Protein AF-A0A1I7V676-F1 (afdb_monomer_lite)

Organism: Loa loa (NCBI:txid7209)

Radius of gyration: 14.12 Å; chains: 1; bounding box: 44×16×30 Å

pLDDT: mean 95.31, std 5.46, range [66.5, 98.44]

Structure (mmCIF, N/CA/C/O backbone):
data_AF-A0A1I7V676-F1
#
_entry.id   AF-A0A1I7V676-F1
#
loop_
_atom_site.group_PDB
_atom_site.id
_atom_site.type_symbol
_atom_site.label_atom_id
_atom_site.label_alt_id
_atom_site.label_comp_id
_atom_site.label_asym_id
_atom_site.label_entity_id
_atom_site.label_seq_id
_atom_site.pdbx_PDB_ins_code
_atom_site.Cartn_x
_atom_site.Cartn_y
_atom_site.Cartn_z
_atom_site.occupancy
_atom_site.B_iso_or_equiv
_atom_site.auth_seq_id
_atom_site.auth_comp_id
_atom_site.auth_asym_id
_atom_site.auth_atom_id
_atom_site.pdbx_PDB_model_num
ATOM 1 N N . GLY A 1 1 ? 4.152 -9.562 -4.240 1.00 83.50 1 GLY A N 1
ATOM 2 C CA . GLY A 1 1 ? 3.418 -9.036 -5.399 1.00 83.50 1 GLY A CA 1
ATOM 3 C C . GLY A 1 1 ? 2.116 -8.577 -4.825 1.00 83.50 1 GLY A C 1
ATOM 4 O O . GLY A 1 1 ? 1.337 -9.427 -4.428 1.00 83.50 1 GLY A O 1
ATOM 5 N N . ASP A 1 2 ? 1.969 -7.266 -4.661 1.00 93.31 2 ASP A N 1
ATOM 6 C CA . ASP A 1 2 ? 1.096 -6.721 -3.608 1.00 93.31 2 ASP A CA 1
ATOM 7 C C . ASP A 1 2 ? -0.125 -5.992 -4.189 1.00 93.31 2 ASP A C 1
ATOM 9 O O . ASP A 1 2 ? -0.961 -5.468 -3.455 1.00 93.31 2 A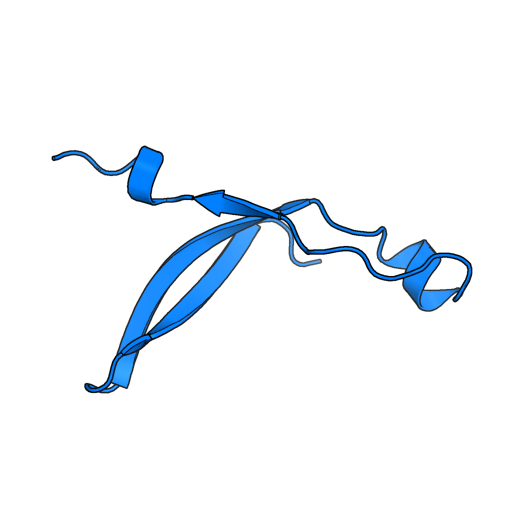SP A O 1
ATOM 13 N N . SER A 1 3 ? -0.234 -5.969 -5.524 1.00 95.75 3 SER A N 1
ATOM 14 C CA . SER A 1 3 ? -1.406 -5.463 -6.240 1.00 95.75 3 SER A CA 1
ATOM 15 C C . SER A 1 3 ? -2.658 -6.226 -5.798 1.00 95.75 3 SER A C 1
ATOM 17 O O . SER A 1 3 ? -2.622 -7.446 -5.637 1.00 95.75 3 SER A O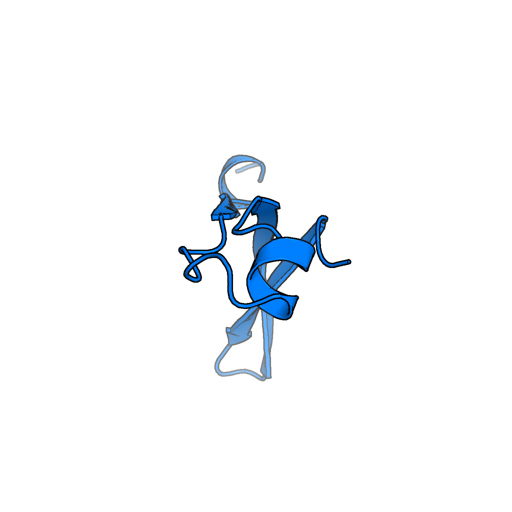 1
ATOM 19 N N . GLY A 1 4 ? -3.748 -5.499 -5.553 1.00 97.50 4 GLY A N 1
ATOM 20 C CA . GLY A 1 4 ? -4.971 -6.043 -4.960 1.00 97.50 4 GLY A CA 1
ATOM 21 C C . GLY A 1 4 ? -4.969 -6.121 -3.425 1.00 97.50 4 GLY A C 1
ATOM 22 O O . GLY A 1 4 ? -6.017 -6.381 -2.840 1.00 97.50 4 GLY A O 1
ATOM 23 N N . GLY A 1 5 ? -3.841 -5.868 -2.750 1.00 97.50 5 GLY A N 1
ATOM 24 C CA . GLY A 1 5 ? -3.755 -5.850 -1.285 1.00 97.50 5 GLY A CA 1
ATOM 25 C C . GLY A 1 5 ? -4.482 -4.663 -0.639 1.00 97.50 5 GLY A C 1
ATOM 26 O O . GLY A 1 5 ? -4.610 -3.597 -1.237 1.00 97.50 5 GLY A O 1
ATOM 27 N N . GLY A 1 6 ? -4.961 -4.823 0.596 1.00 97.38 6 GLY A N 1
ATOM 28 C CA . GLY A 1 6 ? -5.717 -3.783 1.300 1.00 97.38 6 GLY A CA 1
ATOM 29 C C . GLY A 1 6 ? -4.844 -2.726 1.985 1.00 97.38 6 GLY A C 1
ATOM 30 O O . GLY A 1 6 ? -3.930 -3.061 2.736 1.00 97.38 6 GLY A O 1
ATOM 31 N N . LEU A 1 7 ? -5.181 -1.446 1.810 1.00 97.81 7 LEU A N 1
ATOM 32 C CA . LEU A 1 7 ? -4.771 -0.371 2.713 1.00 97.81 7 LEU A CA 1
ATOM 33 C C . LEU A 1 7 ? -5.663 -0.426 3.955 1.00 97.81 7 LEU A C 1
ATOM 35 O O . LEU A 1 7 ? -6.822 -0.003 3.916 1.00 97.81 7 LEU A O 1
ATOM 39 N N . MET A 1 8 ? -5.114 -0.969 5.037 1.00 97.81 8 MET A N 1
ATOM 40 C CA . MET A 1 8 ? -5.832 -1.224 6.282 1.00 97.81 8 MET A CA 1
ATOM 41 C C . MET A 1 8 ? -5.415 -0.231 7.368 1.00 97.81 8 MET A C 1
ATOM 43 O O . MET A 1 8 ? -4.232 0.069 7.520 1.00 97.81 8 MET A O 1
ATOM 47 N N . VAL A 1 9 ? -6.372 0.231 8.169 1.00 97.88 9 VAL A N 1
ATOM 48 C CA . VAL A 1 9 ? -6.114 1.022 9.382 1.00 97.88 9 VAL A CA 1
ATOM 49 C C . VAL A 1 9 ? -6.758 0.330 10.572 1.00 97.88 9 VAL A C 1
ATOM 51 O O . VAL A 1 9 ? -7.902 -0.119 10.491 1.00 97.88 9 VAL A O 1
ATOM 54 N N . GLN A 1 10 ? -6.030 0.248 11.683 1.00 98.44 10 GLN A N 1
ATOM 55 C CA . GLN A 1 10 ? -6.576 -0.266 12.930 1.00 98.44 10 GLN A CA 1
ATOM 56 C C . GLN A 1 10 ? -7.290 0.856 13.691 1.00 98.44 10 GLN A C 1
ATOM 58 O O . GLN A 1 10 ? -6.745 1.938 13.902 1.00 98.44 10 GLN A O 1
ATOM 63 N N . LEU A 1 11 ? -8.529 0.597 14.096 1.00 98.12 11 LEU A N 1
ATOM 64 C CA . LEU A 1 11 ? -9.334 1.495 14.913 1.00 98.12 11 LEU A CA 1
ATOM 65 C C . LEU A 1 11 ? -8.937 1.380 16.389 1.00 98.12 11 LEU A C 1
ATOM 67 O O . LEU A 1 11 ? -8.403 0.363 16.828 1.00 98.12 11 LEU A O 1
ATOM 71 N N . HIS A 1 12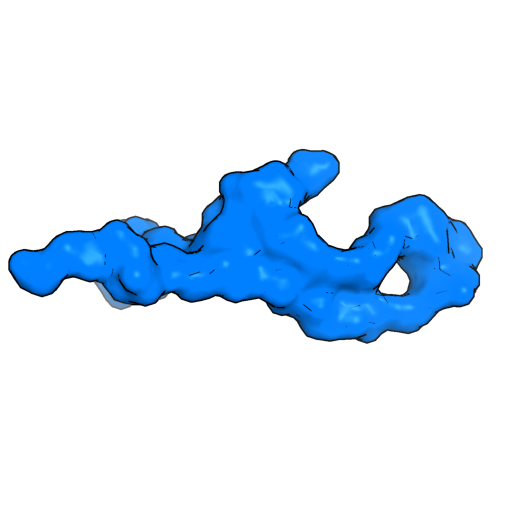 ? -9.300 2.385 17.190 1.00 97.62 12 HIS A N 1
ATOM 72 C CA . HIS A 1 12 ? -9.037 2.411 18.636 1.00 97.62 12 HIS A CA 1
ATOM 73 C C . HIS A 1 12 ? -9.609 1.200 19.403 1.00 97.62 12 HIS A C 1
ATOM 75 O O . HIS A 1 12 ? -9.158 0.902 20.503 1.00 97.62 12 HIS A O 1
ATOM 81 N N . ASN A 1 13 ? -10.603 0.500 18.840 1.00 97.69 13 ASN A N 1
ATOM 82 C CA . ASN A 1 13 ? -11.198 -0.706 19.419 1.00 97.69 13 ASN A CA 1
ATOM 83 C C . ASN A 1 13 ? -10.599 -2.021 18.881 1.00 97.69 13 ASN A C 1
ATOM 85 O O . ASN A 1 13 ? -11.204 -3.079 19.034 1.00 97.69 13 ASN A O 1
ATOM 89 N N . GLY A 1 14 ? -9.448 -1.958 18.209 1.00 98.25 14 GLY A N 1
ATOM 90 C CA . GLY A 1 14 ? -8.697 -3.117 17.723 1.00 98.25 14 GLY A CA 1
ATOM 91 C C . GLY A 1 14 ? -9.188 -3.712 16.399 1.00 98.25 14 GLY A C 1
ATOM 92 O O . GLY A 1 14 ? -8.477 -4.531 15.814 1.00 98.25 14 GLY A O 1
ATOM 93 N N . ARG A 1 15 ? -10.355 -3.296 15.888 1.00 98.06 15 ARG A N 1
ATOM 94 C CA . ARG A 1 15 ? -10.858 -3.722 14.570 1.00 98.06 15 ARG A CA 1
ATOM 95 C C . ARG A 1 15 ? -10.076 -3.065 13.435 1.00 98.06 15 ARG A C 1
ATOM 97 O O . ARG A 1 15 ? -9.576 -1.955 13.582 1.00 98.06 15 ARG A O 1
ATOM 104 N N . TRP A 1 16 ? -10.051 -3.722 12.282 1.00 98.06 16 TRP A N 1
ATOM 105 C CA . TRP A 1 16 ? -9.392 -3.226 11.077 1.00 98.06 16 TRP A CA 1
ATOM 106 C C . TRP A 1 16 ? -10.410 -2.722 10.057 1.00 98.06 16 TRP A C 1
ATOM 108 O O . TRP A 1 16 ? -11.408 -3.388 9.790 1.00 98.06 16 TRP A O 1
ATOM 118 N N . LEU A 1 17 ? -10.144 -1.551 9.485 1.00 97.56 17 LEU A N 1
ATOM 119 C CA . LEU A 1 17 ? -10.943 -0.934 8.432 1.00 97.56 17 LEU A CA 1
ATOM 120 C C . LEU A 1 17 ? -10.155 -0.934 7.119 1.00 97.56 17 LEU A C 1
ATOM 122 O O . LEU A 1 17 ? -9.016 -0.467 7.083 1.00 97.56 17 LEU A O 1
ATOM 126 N N . LEU A 1 18 ? -10.776 -1.432 6.048 1.00 97.75 18 LEU A N 1
ATOM 127 C CA . LEU A 1 18 ? -10.247 -1.357 4.687 1.00 97.75 18 LEU A CA 1
ATOM 128 C C . LEU A 1 18 ? -10.584 0.012 4.089 1.00 97.75 18 LEU A C 1
ATOM 130 O O . LEU A 1 18 ? -11.757 0.350 3.949 1.00 97.75 18 LEU A O 1
ATOM 134 N N . LEU A 1 19 ? -9.565 0.793 3.732 1.00 97.88 19 LEU A N 1
ATOM 135 C CA . LEU A 1 19 ? -9.726 2.120 3.124 1.00 97.88 19 LEU A CA 1
ATOM 136 C C . LEU A 1 19 ? -9.46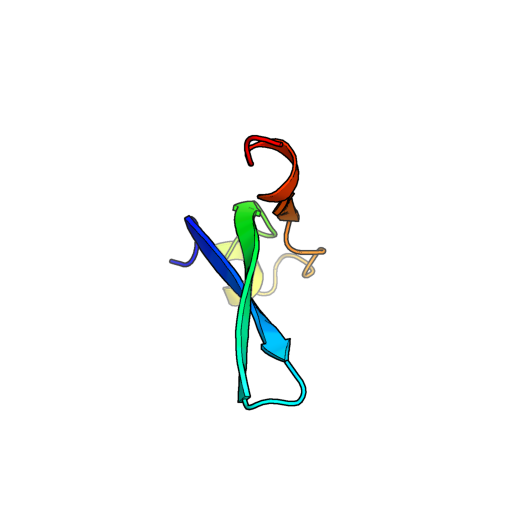0 2.125 1.618 1.00 97.88 19 LEU A C 1
ATOM 138 O O . LEU A 1 19 ? -10.008 2.955 0.889 1.00 97.88 19 LEU A O 1
ATOM 142 N N . GLY A 1 20 ? -8.619 1.214 1.137 1.00 98.12 20 GLY A N 1
ATOM 143 C CA . GLY A 1 20 ? -8.245 1.181 -0.267 1.00 98.12 20 GLY A CA 1
ATOM 144 C C . GLY A 1 20 ? -7.693 -0.157 -0.724 1.00 98.12 20 GLY A C 1
ATOM 145 O O . GLY A 1 20 ? -7.326 -0.990 0.096 1.00 98.12 20 GLY A O 1
ATOM 146 N N . VAL A 1 21 ? -7.611 -0.346 -2.037 1.00 98.19 21 VAL A N 1
ATOM 147 C CA . VAL A 1 21 ? -7.014 -1.531 -2.674 1.00 98.19 21 VAL A CA 1
ATOM 148 C C . VAL A 1 21 ? -5.790 -1.100 -3.476 1.00 98.19 21 VAL A C 1
ATOM 150 O O . VAL A 1 21 ? -5.878 -0.161 -4.265 1.00 98.19 21 VAL A O 1
ATOM 153 N N . ALA A 1 22 ? -4.644 -1.745 -3.267 1.00 97.81 22 ALA A N 1
ATOM 154 C CA . ALA A 1 22 ? -3.380 -1.417 -3.915 1.00 97.81 22 ALA A CA 1
ATOM 155 C C . ALA A 1 22 ? -3.522 -1.538 -5.434 1.00 97.81 22 ALA A C 1
ATOM 157 O O . ALA A 1 22 ? -3.821 -2.615 -5.952 1.00 97.81 22 ALA A O 1
ATOM 158 N N . SER A 1 23 ? -3.306 -0.426 -6.136 1.00 96.88 23 SER A N 1
ATOM 159 C CA . SER A 1 23 ? -3.494 -0.341 -7.583 1.00 96.88 23 SER A CA 1
ATOM 160 C C . SER A 1 23 ? -2.142 -0.330 -8.290 1.00 96.88 23 SER A C 1
ATOM 162 O O . SER A 1 23 ? -1.736 -1.338 -8.867 1.00 96.88 23 SER A O 1
ATOM 164 N N . TYR A 1 24 ? -1.387 0.763 -8.159 1.00 95.88 24 TYR A N 1
ATOM 165 C CA . TYR A 1 24 ? -0.073 0.907 -8.781 1.00 95.88 24 TYR A CA 1
ATOM 166 C C . TYR A 1 24 ? 0.879 1.742 -7.922 1.00 95.88 24 TYR A C 1
ATOM 168 O O . TYR A 1 24 ? 0.468 2.508 -7.051 1.00 95.88 24 TYR A O 1
ATOM 176 N N . GLY A 1 25 ? 2.172 1.579 -8.177 1.00 94.50 25 GLY A N 1
ATOM 177 C CA . GLY A 1 25 ? 3.252 2.294 -7.507 1.00 94.50 25 GLY A CA 1
ATOM 178 C C . GLY A 1 25 ? 4.543 2.176 -8.313 1.00 94.50 25 GLY A C 1
ATOM 179 O O . GLY A 1 25 ? 4.527 1.733 -9.465 1.00 94.50 25 GLY A O 1
ATOM 180 N N . SER A 1 26 ? 5.668 2.566 -7.715 1.00 95.44 26 SER A N 1
ATOM 181 C CA . SER A 1 26 ? 6.986 2.374 -8.333 1.00 95.44 26 SER A CA 1
ATOM 182 C C . SER A 1 26 ? 7.246 0.899 -8.661 1.00 95.44 26 SER A C 1
ATOM 184 O O . SER A 1 26 ? 6.826 0.004 -7.927 1.00 95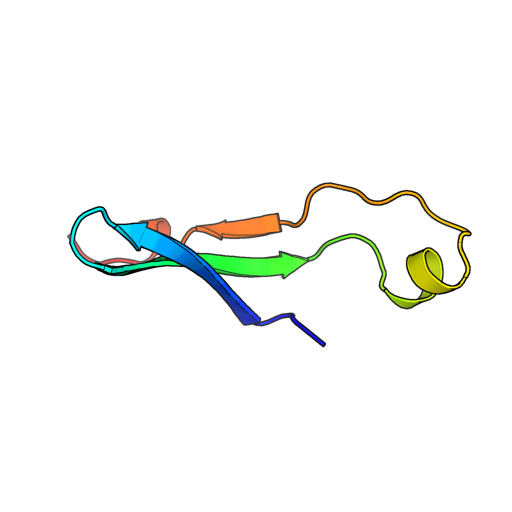.44 26 SER A O 1
ATOM 186 N N . SER A 1 27 ? 7.970 0.628 -9.753 1.00 94.06 27 SER A N 1
ATOM 187 C CA . SER A 1 27 ? 8.227 -0.758 -10.154 1.00 94.06 27 SER A CA 1
ATOM 188 C C . SER A 1 27 ? 9.191 -1.449 -9.186 1.00 94.06 27 SER A C 1
ATOM 190 O O . SER A 1 27 ? 10.256 -0.927 -8.844 1.00 94.06 27 SER A O 1
ATOM 192 N N . CYS A 1 28 ? 8.795 -2.639 -8.731 1.00 94.19 28 CYS A N 1
ATOM 193 C CA . CYS A 1 28 ? 9.525 -3.391 -7.714 1.00 94.19 28 CYS A CA 1
ATOM 194 C C . CYS A 1 28 ? 10.944 -3.748 -8.186 1.00 94.19 28 CYS A C 1
ATOM 196 O O . CYS A 1 28 ? 11.913 -3.567 -7.453 1.00 94.19 28 CYS A O 1
ATOM 198 N N . ASP A 1 29 ? 11.095 -4.162 -9.443 1.00 96.50 29 ASP A N 1
ATOM 199 C CA . ASP A 1 29 ? 12.382 -4.525 -10.035 1.00 96.50 29 ASP A CA 1
ATOM 200 C C . ASP A 1 29 ? 13.360 -3.341 -10.105 1.00 96.50 29 ASP A C 1
ATOM 202 O O . ASP A 1 29 ? 14.545 -3.503 -9.805 1.00 96.50 29 ASP A O 1
ATOM 206 N N . LYS A 1 30 ? 12.882 -2.139 -10.448 1.00 96.69 30 LYS A N 1
ATOM 207 C CA . LYS A 1 30 ? 13.720 -0.934 -10.512 1.00 96.69 30 LYS A CA 1
ATOM 208 C C . LYS A 1 30 ? 14.137 -0.453 -9.128 1.00 96.69 30 LYS A C 1
ATOM 210 O O . LYS A 1 30 ? 15.275 -0.011 -8.966 1.00 96.69 30 LYS A O 1
ATOM 215 N N . LEU A 1 31 ? 13.251 -0.565 -8.137 1.00 95.75 31 LEU A N 1
ATOM 216 C CA . LEU A 1 31 ? 13.574 -0.263 -6.742 1.00 95.75 31 LEU A CA 1
ATOM 217 C C . LEU A 1 31 ? 14.630 -1.228 -6.191 1.00 95.75 31 LEU A C 1
ATOM 219 O O . LEU A 1 31 ? 15.620 -0.782 -5.617 1.00 95.75 31 LEU A O 1
ATOM 223 N N . LEU A 1 32 ? 14.478 -2.535 -6.434 1.00 96.00 32 LEU A N 1
ATOM 224 C CA . LEU A 1 32 ? 15.446 -3.555 -6.010 1.00 96.00 32 LEU A CA 1
ATOM 225 C C . LEU A 1 32 ? 16.822 -3.349 -6.651 1.00 96.00 32 LEU A C 1
ATOM 227 O O . LEU A 1 32 ? 17.849 -3.482 -5.988 1.00 96.00 32 LEU A O 1
ATOM 231 N N . LYS A 1 33 ? 16.844 -2.963 -7.929 1.00 98.06 33 LYS A N 1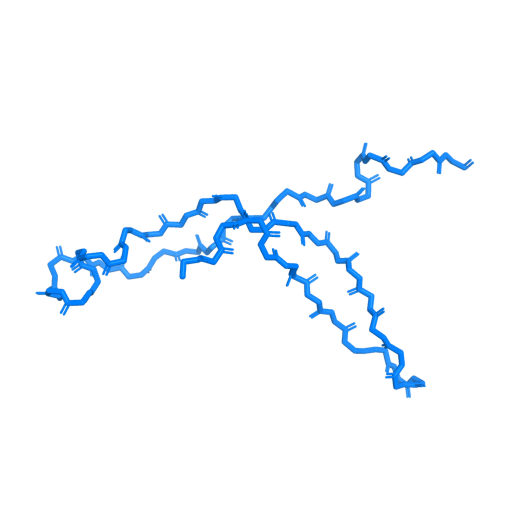
ATOM 232 C CA . LYS A 1 33 ? 18.069 -2.604 -8.656 1.00 98.06 33 LYS A CA 1
ATOM 233 C C . LYS A 1 33 ? 18.607 -1.213 -8.297 1.00 98.06 33 LYS A C 1
ATOM 235 O O . LYS A 1 33 ? 19.656 -0.838 -8.808 1.00 98.06 33 LYS A O 1
ATOM 240 N N . LYS A 1 34 ? 17.918 -0.451 -7.438 1.00 96.56 34 LYS A N 1
ATOM 241 C CA . LYS A 1 34 ? 18.269 0.922 -7.028 1.00 96.56 34 LYS A CA 1
ATOM 242 C C . LYS A 1 34 ? 18.426 1.900 -8.202 1.00 96.56 34 LYS A C 1
ATOM 244 O O . LYS A 1 34 ? 19.205 2.844 -8.128 1.00 96.56 34 LYS A O 1
ATOM 249 N N . ILE A 1 35 ? 17.671 1.686 -9.281 1.00 97.62 35 ILE A N 1
ATOM 250 C CA . ILE A 1 35 ? 17.681 2.527 -10.495 1.00 97.62 35 ILE A CA 1
ATOM 251 C C . ILE A 1 35 ? 16.444 3.429 -10.610 1.00 97.62 35 ILE A C 1
ATOM 253 O O . ILE A 1 35 ? 16.258 4.108 -11.616 1.00 97.62 35 ILE A O 1
ATOM 257 N N . ALA A 1 36 ? 15.578 3.431 -9.598 1.00 95.00 36 ALA A N 1
ATOM 258 C CA . ALA A 1 36 ? 14.443 4.337 -9.487 1.00 95.00 36 ALA A CA 1
ATOM 259 C C . ALA A 1 36 ? 14.247 4.767 -8.032 1.00 95.00 36 ALA A C 1
ATOM 261 O O . ALA A 1 36 ? 14.641 4.059 -7.105 1.00 95.00 36 ALA A O 1
ATOM 262 N N . GLN A 1 37 ? 13.604 5.917 -7.846 1.00 95.62 37 GLN A N 1
ATOM 263 C CA . GLN A 1 37 ? 13.200 6.402 -6.531 1.00 95.62 37 GLN A CA 1
ATOM 264 C C . GLN A 1 37 ? 11.789 5.893 -6.182 1.00 95.62 37 GLN A C 1
ATOM 266 O O . GLN A 1 37 ? 10.951 5.720 -7.079 1.00 95.62 37 GLN A O 1
ATOM 271 N N . PRO A 1 38 ? 11.504 5.627 -4.896 1.00 93.69 38 PRO A N 1
ATOM 272 C CA . PRO A 1 38 ? 10.159 5.283 -4.462 1.00 93.69 38 PRO A CA 1
ATOM 273 C C . PRO A 1 38 ? 9.234 6.497 -4.603 1.00 93.69 38 PRO A C 1
ATOM 275 O O . PRO A 1 38 ? 9.539 7.586 -4.125 1.00 93.69 38 PRO A O 1
ATOM 278 N N . LEU A 1 39 ? 8.098 6.293 -5.263 1.00 93.88 39 LEU A N 1
ATOM 279 C CA . LEU A 1 39 ? 6.987 7.236 -5.323 1.00 93.88 39 LEU A CA 1
ATOM 280 C C . LEU A 1 39 ? 5.880 6.774 -4.374 1.00 93.88 39 LEU A C 1
ATOM 282 O O . LEU A 1 39 ? 5.896 5.644 -3.881 1.00 93.88 39 LEU A O 1
ATOM 286 N N . ALA A 1 40 ? 4.901 7.645 -4.137 1.00 94.56 40 ALA A N 1
ATOM 287 C CA . ALA A 1 40 ? 3.716 7.279 -3.375 1.00 94.56 40 ALA A CA 1
ATOM 288 C C . ALA A 1 40 ? 3.000 6.075 -4.012 1.00 94.56 40 ALA A C 1
ATOM 290 O O . ALA A 1 40 ? 2.774 6.031 -5.223 1.00 94.56 40 ALA A O 1
ATOM 291 N N . GLN A 1 41 ? 2.625 5.108 -3.175 1.00 95.25 41 GLN A N 1
ATOM 292 C CA . GLN A 1 41 ? 1.772 3.997 -3.577 1.00 95.25 41 GLN A CA 1
ATOM 293 C C . GLN A 1 41 ? 0.335 4.501 -3.733 1.00 95.25 41 GLN A C 1
ATOM 295 O O . GLN A 1 41 ? -0.195 5.169 -2.843 1.00 95.25 41 GLN A O 1
ATOM 300 N N . VAL A 1 42 ? -0.300 4.162 -4.851 1.00 97.38 42 VAL A N 1
ATOM 301 C CA . VAL A 1 42 ? -1.670 4.572 -5.158 1.00 97.38 42 VAL A CA 1
ATOM 302 C C . VAL A 1 42 ? -2.634 3.428 -4.867 1.00 97.38 42 VAL A C 1
ATOM 304 O O . VAL A 1 42 ? -2.400 2.270 -5.232 1.00 97.38 42 VAL A O 1
ATOM 307 N N . TYR A 1 43 ? -3.742 3.778 -4.218 1.00 98.31 43 TYR A N 1
ATOM 308 C CA . TYR A 1 43 ? -4.796 2.857 -3.817 1.00 98.31 43 TYR A CA 1
ATOM 309 C C . TYR A 1 43 ? -6.141 3.318 -4.376 1.00 98.31 43 TYR A C 1
ATOM 311 O O . TYR A 1 43 ? -6.463 4.506 -4.353 1.00 98.31 43 TYR A O 1
ATOM 319 N N . THR A 1 44 ? -6.952 2.371 -4.833 1.00 98.19 44 THR A N 1
ATOM 320 C CA . THR A 1 44 ? -8.356 2.605 -5.177 1.00 98.19 44 THR A CA 1
ATOM 321 C C . THR A 1 44 ? -9.138 2.854 -3.895 1.00 98.19 44 THR A C 1
ATOM 323 O O . THR A 1 44 ? -9.164 1.983 -3.033 1.00 98.19 44 THR A O 1
ATOM 326 N N . ASN A 1 45 ? -9.779 4.016 -3.754 1.00 97.69 45 ASN A N 1
ATOM 327 C CA . ASN A 1 45 ? -10.578 4.349 -2.572 1.00 97.69 45 ASN A CA 1
ATOM 328 C C . ASN A 1 45 ? -11.874 3.522 -2.538 1.00 97.69 45 ASN A C 1
ATOM 330 O O . ASN A 1 45 ? -12.753 3.731 -3.375 1.00 97.69 45 ASN A O 1
ATOM 334 N N . VAL A 1 46 ? -12.025 2.627 -1.553 1.00 97.00 46 VAL A N 1
ATOM 335 C CA . VAL A 1 46 ? -13.198 1.731 -1.486 1.00 97.00 46 VAL A CA 1
ATOM 336 C C . VAL A 1 46 ? -14.499 2.472 -1.191 1.00 97.00 46 VAL A C 1
ATOM 338 O O . VAL A 1 46 ? -15.561 2.010 -1.594 1.00 97.00 46 VAL A O 1
ATOM 341 N N . LYS A 1 47 ? -14.441 3.655 -0.560 1.00 96.19 47 LYS A N 1
ATOM 342 C CA . LYS A 1 47 ? -15.635 4.466 -0.267 1.00 96.19 47 LYS A CA 1
ATOM 343 C C . LYS A 1 47 ? -16.390 4.860 -1.537 1.00 96.19 47 LYS A C 1
ATOM 345 O O . LYS A 1 47 ? -17.603 5.009 -1.492 1.00 96.19 47 LYS A O 1
ATOM 350 N N . MET A 1 48 ? -15.687 5.019 -2.659 1.00 96.81 48 MET A N 1
ATOM 351 C CA . MET A 1 48 ? -16.301 5.344 -3.953 1.00 96.81 48 MET A CA 1
ATOM 352 C C . MET A 1 48 ? -17.245 4.240 -4.460 1.00 96.81 48 MET A C 1
ATOM 354 O O . MET A 1 48 ? -18.060 4.507 -5.335 1.00 96.81 48 MET A O 1
ATOM 358 N N . TYR A 1 49 ? -17.130 3.023 -3.920 1.00 94.88 49 TYR A N 1
ATOM 359 C CA . TYR A 1 49 ? -17.842 1.827 -4.376 1.00 94.88 49 TYR A CA 1
ATOM 360 C C . TYR A 1 49 ? -18.772 1.232 -3.307 1.00 94.88 49 TYR A C 1
ATOM 362 O O . TYR A 1 49 ? -19.338 0.165 -3.522 1.00 94.88 49 TYR A O 1
ATOM 370 N N . GLY A 1 50 ? -18.920 1.887 -2.150 1.00 88.06 50 GLY A N 1
ATOM 371 C CA . GLY A 1 50 ? -19.917 1.501 -1.152 1.00 88.06 50 GLY A CA 1
ATOM 372 C C . GLY A 1 50 ? -21.292 2.063 -1.512 1.00 88.06 50 GLY A C 1
ATOM 373 O O . GLY A 1 50 ? -21.400 3.238 -1.870 1.00 88.06 50 GLY A O 1
ATOM 374 N N . GLU A 1 51 ? -22.339 1.247 -1.401 1.00 77.00 51 GLU A N 1
ATOM 375 C CA . GLU A 1 51 ? -23.721 1.742 -1.431 1.00 77.00 51 GLU A CA 1
ATOM 376 C C . GLU A 1 51 ? -24.010 2.579 -0.169 1.00 77.00 51 GLU A C 1
ATOM 378 O O . GLU A 1 51 ? -23.357 2.400 0.864 1.00 77.00 51 GLU A O 1
ATOM 383 N N . ARG A 1 52 ? -24.920 3.556 -0.288 1.00 66.50 52 ARG A N 1
ATOM 384 C CA . ARG A 1 52 ? -25.269 4.488 0.800 1.00 66.50 52 ARG A CA 1
ATOM 385 C C . ARG A 1 52 ? -26.066 3.820 1.908 1.00 66.50 52 ARG A C 1
ATOM 387 O O . ARG A 1 52 ? -26.994 3.059 1.566 1.00 66.50 52 ARG A O 1
#

Secondary structure (DSSP, 8-state):
--TT-EEEEE-TTS-EEEEEEEEE-S-HHHHHTT-SPPPPPEEEEGGGG---

Foldseek 3Di:
DQAQHFPWDADPVRDIDGQFTFHDWPDPVCVVVVNDDGDDTDTHGCVVVDDD

Sequence (52 aa):
GDSGGGLMVQLHNGRWLLLGVASYGSSCDKLLKKIAQPLAQVYTNVKMYGER

InterPro domains:
  IPR009003 Peptidase S1, PA clan [SSF50494] (1-49)